Protein AF-A0A0R3L5Q6-F1 (afdb_monomer_lite)

pLDDT: mean 72.23, std 23.12, range [29.08, 98.75]

Sequence (144 aa):
MKAWRYVGKLLSMRDGEADQFSQAVDNATAVLRQALQQEHDRAEALATELANARRAMEQIPAAVDGRPGVSLPAWANSYALVKPAQTAVQPDVARENGKSAIKPGEPARVEHKPRGGYGCQHFRTYDPASGTYMGYDGRRHSCP

Secondary structure (DSSP, 8-state):
-HHHHHHHHHHHHHHHHHHHHHHHHHHHHHHHHHHHHHHHHHHHHHHHHHHHHHHHHHT--S-----------GGGGTT--------------------------------------TTSTTSTT-BTTTTEEE-TTSSEEE--

InterPro domains:
  IPR012413 BA14k family [PF07886] (121-144)

Radius of gyration: 34.15 Å; chains: 1; bounding box: 95×49×83 Å

Foldseek 3Di:
DVVVVVVVVVVVVVVVVVVVVVVVVVVVVVVVVVVVVVVVVVVVVVVVVVVVVVVVVVPPPPPPPDDDDDPDPPVVPPPPPDDPPDDDDDDDDDDDDDDDDDDPDDPPQPADDQPDDPQPPPAPQQDSSQCWGQDPVRDIDHDD

Organism: NCBI:txid1518501

Structure (mmCIF, N/CA/C/O backbone):
data_AF-A0A0R3L5Q6-F1
#
_entry.id   AF-A0A0R3L5Q6-F1
#
loop_
_atom_site.group_PDB
_atom_site.id
_atom_site.type_symbol
_atom_site.label_atom_id
_atom_site.label_alt_id
_atom_site.label_comp_id
_atom_site.label_asym_id
_atom_site.label_entity_id
_atom_site.label_seq_id
_atom_site.pdbx_PDB_ins_code
_atom_site.Cartn_x
_atom_site.Cartn_y
_atom_site.Cartn_z
_atom_site.occupancy
_atom_site.B_iso_or_equiv
_atom_site.auth_seq_id
_atom_site.auth_comp_id
_atom_site.auth_asym_id
_atom_site.auth_atom_id
_atom_site.pdbx_PDB_model_num
ATOM 1 N N . MET A 1 1 ? 38.448 -5.646 -37.246 1.00 71.69 1 MET A N 1
ATOM 2 C CA . MET A 1 1 ? 38.580 -5.389 -35.787 1.00 71.69 1 MET A CA 1
ATOM 3 C C . MET A 1 1 ? 37.755 -4.211 -35.247 1.00 71.69 1 MET A C 1
ATOM 5 O O . MET A 1 1 ? 37.296 -4.309 -34.121 1.00 71.69 1 MET A O 1
ATOM 9 N N . LYS A 1 2 ? 37.545 -3.099 -35.975 1.00 84.00 2 LYS A N 1
ATOM 10 C CA . LYS A 1 2 ? 36.825 -1.921 -35.430 1.00 84.00 2 LYS A CA 1
ATOM 11 C C . LYS A 1 2 ? 35.335 -2.169 -35.123 1.00 84.00 2 LYS A C 1
ATOM 13 O O . LYS A 1 2 ? 34.859 -1.685 -34.107 1.00 84.00 2 LYS A O 1
ATOM 18 N N . ALA A 1 3 ? 34.638 -2.971 -35.933 1.00 83.00 3 ALA A N 1
ATOM 19 C CA . ALA A 1 3 ? 33.218 -3.296 -35.732 1.00 83.00 3 ALA A CA 1
ATOM 20 C C . ALA A 1 3 ? 32.928 -3.941 -34.360 1.00 83.00 3 ALA A C 1
ATOM 22 O O . ALA A 1 3 ? 32.008 -3.529 -33.664 1.00 83.00 3 ALA A O 1
ATOM 23 N N . TRP A 1 4 ? 33.780 -4.866 -33.914 1.00 89.25 4 TRP A N 1
ATOM 24 C CA . TRP A 1 4 ? 33.648 -5.533 -32.614 1.00 89.25 4 TRP A CA 1
ATOM 25 C C . TRP A 1 4 ? 33.738 -4.572 -31.417 1.00 89.25 4 TRP A C 1
ATOM 27 O O . TRP A 1 4 ? 33.062 -4.779 -30.414 1.00 89.25 4 TRP A O 1
ATOM 37 N N . ARG A 1 5 ? 34.502 -3.473 -31.528 1.00 91.12 5 ARG A N 1
ATOM 38 C CA . ARG A 1 5 ? 34.580 -2.447 -30.472 1.00 91.12 5 ARG A CA 1
ATOM 39 C C . ARG A 1 5 ? 33.271 -1.677 -30.294 1.00 91.12 5 ARG A C 1
ATOM 41 O O . ARG A 1 5 ? 32.912 -1.351 -29.168 1.00 91.12 5 ARG A O 1
ATOM 48 N N . TYR A 1 6 ? 32.562 -1.392 -31.384 1.00 89.38 6 TYR A N 1
ATOM 49 C CA . TYR A 1 6 ? 31.265 -0.716 -31.313 1.00 89.38 6 TYR A CA 1
ATOM 50 C C . TYR A 1 6 ? 30.189 -1.631 -30.735 1.00 89.38 6 TYR A C 1
ATOM 52 O O . TYR A 1 6 ? 29.427 -1.195 -29.879 1.00 89.38 6 TYR A O 1
ATOM 60 N N . VAL A 1 7 ? 30.184 -2.907 -31.129 1.00 92.19 7 VAL A N 1
ATOM 61 C CA . VAL A 1 7 ? 29.256 -3.904 -30.576 1.00 92.19 7 VAL A CA 1
ATOM 62 C C . VAL A 1 7 ? 29.459 -4.064 -29.066 1.00 92.19 7 VAL A C 1
ATOM 64 O O . VAL A 1 7 ? 28.490 -3.994 -28.319 1.00 92.19 7 VAL A O 1
ATOM 67 N N . GLY A 1 8 ? 30.708 -4.170 -28.595 1.00 92.38 8 GLY A N 1
ATOM 68 C CA . GLY A 1 8 ? 31.000 -4.221 -27.156 1.00 92.38 8 GLY A CA 1
ATOM 69 C C . GLY A 1 8 ? 30.554 -2.966 -26.395 1.00 92.38 8 GLY A C 1
ATOM 70 O O . GLY A 1 8 ? 30.012 -3.070 -25.300 1.00 92.38 8 GLY A O 1
ATOM 71 N N . LYS A 1 9 ? 30.710 -1.775 -26.992 1.00 91.81 9 LYS A N 1
ATOM 72 C CA . LYS A 1 9 ? 30.242 -0.514 -26.393 1.00 91.81 9 LYS A CA 1
ATOM 73 C C . LYS A 1 9 ? 28.716 -0.461 -26.275 1.00 91.81 9 LYS A C 1
ATOM 75 O O . LYS A 1 9 ? 28.221 -0.007 -25.253 1.00 91.81 9 LYS A O 1
ATOM 80 N N . LEU A 1 10 ? 27.989 -0.908 -27.298 1.00 89.00 10 LEU A N 1
ATOM 81 C CA . LEU A 1 10 ? 26.522 -0.927 -27.289 1.00 89.00 10 LEU A CA 1
ATOM 82 C C . LEU A 1 10 ? 25.972 -1.925 -26.263 1.00 89.00 10 LEU A C 1
ATOM 84 O O . LEU A 1 10 ? 25.035 -1.598 -25.544 1.00 89.00 10 LEU A O 1
ATOM 88 N N . LEU A 1 11 ? 26.591 -3.105 -26.154 1.00 88.25 11 LEU A N 1
ATOM 89 C CA . LEU A 1 11 ? 26.251 -4.100 -25.134 1.00 88.25 11 LEU A CA 1
ATOM 90 C C . LEU A 1 11 ? 26.463 -3.548 -23.719 1.00 88.25 11 LEU A C 1
ATOM 92 O O . LEU A 1 11 ? 25.537 -3.558 -22.920 1.00 88.25 11 LEU A O 1
ATOM 96 N N . SER A 1 12 ? 27.630 -2.955 -23.455 1.00 91.25 12 SER A N 1
ATOM 97 C CA . SER A 1 12 ? 27.949 -2.387 -22.140 1.00 91.25 12 SER A CA 1
ATOM 98 C C . SER A 1 12 ? 27.027 -1.231 -21.736 1.00 91.25 12 SER A C 1
ATOM 100 O O . SER A 1 12 ? 26.816 -1.011 -20.549 1.00 91.25 12 SER A O 1
ATOM 102 N N . MET A 1 13 ? 26.497 -0.482 -22.707 1.00 86.81 13 MET A N 1
ATOM 103 C CA . MET A 1 13 ? 25.549 0.605 -22.452 1.00 86.81 13 MET A CA 1
ATOM 104 C C . MET A 1 13 ? 24.190 0.049 -22.023 1.00 86.81 13 MET A C 1
ATOM 106 O O . MET A 1 13 ? 23.653 0.464 -21.003 1.00 86.81 13 MET A O 1
ATOM 110 N N . ARG A 1 14 ? 23.694 -0.954 -22.755 1.00 90.00 14 ARG A N 1
ATOM 111 C CA . ARG A 1 14 ? 22.433 -1.638 -22.457 1.00 90.00 14 ARG A CA 1
ATOM 112 C C . ARG A 1 14 ? 22.474 -2.353 -21.105 1.00 90.00 14 ARG A C 1
ATOM 114 O O . ARG A 1 14 ? 21.494 -2.322 -20.370 1.00 90.00 14 ARG A O 1
ATOM 121 N N . ASP A 1 15 ? 23.590 -3.002 -20.787 1.00 91.12 15 ASP A N 1
ATOM 122 C CA . ASP A 1 15 ? 23.733 -3.719 -19.520 1.00 91.12 15 ASP A CA 1
ATOM 123 C C . ASP A 1 15 ? 23.747 -2.722 -18.336 1.00 91.12 15 ASP A C 1
ATOM 125 O O . ASP A 1 15 ? 23.066 -2.945 -17.342 1.00 91.12 15 ASP A O 1
ATOM 129 N N . GLY A 1 16 ? 24.380 -1.549 -18.490 1.00 90.44 16 GLY A N 1
ATOM 130 C CA . GLY A 1 16 ? 24.332 -0.482 -17.480 1.00 90.44 16 GLY A CA 1
ATOM 131 C C . GLY A 1 16 ? 22.942 0.145 -17.279 1.00 90.44 16 GLY A C 1
ATOM 132 O O . GLY A 1 16 ? 22.567 0.464 -16.152 1.00 90.44 16 GLY A O 1
ATOM 133 N N . GLU A 1 17 ? 22.151 0.299 -18.346 1.00 91.69 17 GLU A N 1
ATOM 134 C CA . GLU A 1 17 ? 20.749 0.744 -18.248 1.00 91.69 17 GLU A CA 1
ATOM 135 C C . GLU A 1 17 ? 19.874 -0.294 -17.523 1.00 91.69 17 GLU A C 1
ATOM 137 O O . GLU A 1 17 ? 19.014 0.067 -16.713 1.00 91.69 17 GLU A O 1
ATOM 142 N N . ALA A 1 18 ? 20.115 -1.585 -17.771 1.00 91.81 18 ALA A N 1
ATOM 143 C CA . ALA A 1 18 ? 19.427 -2.672 -17.080 1.00 91.81 18 ALA A CA 1
ATOM 144 C C . ALA A 1 18 ? 19.777 -2.710 -15.582 1.00 91.81 18 ALA A C 1
ATOM 146 O O . ALA A 1 18 ? 18.878 -2.835 -14.745 1.00 91.81 18 ALA A O 1
ATOM 147 N N . ASP A 1 19 ? 21.054 -2.527 -15.239 1.00 95.81 19 ASP A N 1
ATOM 148 C CA . ASP A 1 19 ? 21.514 -2.465 -13.848 1.00 95.81 19 ASP A CA 1
ATOM 149 C C . ASP A 1 19 ? 20.903 -1.269 -13.104 1.00 95.81 19 ASP A C 1
ATOM 151 O O . ASP A 1 19 ? 20.451 -1.406 -11.965 1.00 95.81 19 ASP A O 1
ATOM 155 N N . GLN A 1 20 ? 20.811 -0.106 -13.760 1.00 94.19 20 GLN A N 1
ATOM 156 C CA . GLN A 1 20 ? 20.181 1.082 -13.180 1.00 94.19 20 GLN A CA 1
ATOM 157 C C . GLN A 1 20 ? 18.696 0.848 -12.873 1.00 94.19 20 GLN A C 1
ATOM 159 O O . GLN A 1 20 ? 18.210 1.254 -11.814 1.00 94.19 20 GLN A O 1
ATOM 164 N N . PHE A 1 21 ? 17.972 0.181 -13.774 1.00 93.56 21 PHE A N 1
ATOM 165 C CA . PHE A 1 21 ? 16.570 -0.156 -13.543 1.00 93.56 21 PHE A CA 1
ATOM 166 C C . PHE A 1 21 ? 16.408 -1.158 -12.395 1.00 93.56 21 PHE A C 1
ATOM 168 O O . PHE A 1 21 ? 15.571 -0.937 -11.518 1.00 93.56 21 PHE A O 1
ATOM 175 N N . SER A 1 22 ? 17.229 -2.213 -12.350 1.00 96.12 22 SER A N 1
ATOM 176 C CA . SER A 1 22 ? 17.201 -3.182 -11.245 1.00 96.12 22 SER A CA 1
ATOM 177 C C . SER A 1 22 ? 17.454 -2.490 -9.908 1.00 96.12 22 SER A C 1
ATOM 179 O O . SER A 1 22 ? 16.676 -2.649 -8.971 1.00 96.12 22 SER A O 1
ATOM 181 N N . GLN A 1 23 ? 18.472 -1.630 -9.846 1.00 97.25 23 GLN A N 1
ATOM 182 C CA . GLN A 1 23 ? 18.789 -0.866 -8.645 1.00 97.25 23 GLN A CA 1
ATOM 183 C C . GLN A 1 23 ? 17.641 0.066 -8.226 1.00 97.25 23 GLN A C 1
ATOM 185 O O . GLN A 1 23 ? 17.362 0.207 -7.034 1.00 97.25 23 GLN A O 1
ATOM 190 N N . ALA A 1 24 ? 16.960 0.702 -9.183 1.00 97.19 24 ALA A N 1
ATOM 191 C CA . ALA A 1 24 ? 15.803 1.547 -8.899 1.00 97.19 24 ALA A CA 1
ATOM 192 C C . ALA A 1 24 ? 14.628 0.739 -8.324 1.00 97.19 24 ALA A C 1
ATOM 194 O O . ALA A 1 24 ? 14.005 1.172 -7.354 1.00 97.19 24 ALA A O 1
ATOM 195 N N . VAL A 1 25 ? 14.355 -0.448 -8.874 1.00 97.75 25 VAL A N 1
ATOM 196 C CA . VAL A 1 25 ? 13.319 -1.362 -8.365 1.00 97.75 25 VAL A CA 1
ATOM 197 C C . VAL A 1 25 ? 13.673 -1.867 -6.969 1.00 97.75 25 VAL A C 1
ATOM 199 O O . VAL A 1 25 ? 12.816 -1.866 -6.082 1.00 97.75 25 VAL A O 1
ATOM 202 N N . ASP A 1 26 ? 14.929 -2.240 -6.738 1.00 98.50 26 ASP A N 1
ATOM 203 C CA . ASP A 1 26 ? 15.396 -2.694 -5.429 1.00 98.50 26 ASP A CA 1
ATOM 204 C C . ASP A 1 26 ? 15.269 -1.586 -4.380 1.00 98.50 26 ASP A C 1
ATOM 206 O O . ASP A 1 26 ? 14.755 -1.836 -3.284 1.00 98.50 26 ASP A O 1
ATOM 210 N N . ASN A 1 27 ? 15.634 -0.343 -4.726 1.00 98.25 27 ASN A N 1
ATOM 211 C CA . ASN A 1 27 ? 15.446 0.800 -3.831 1.00 98.25 27 ASN A CA 1
ATOM 212 C C . ASN A 1 27 ? 13.959 1.042 -3.542 1.00 98.25 27 ASN A C 1
ATOM 214 O O . ASN A 1 27 ? 13.581 1.189 -2.380 1.00 98.25 27 ASN A O 1
ATOM 218 N N . ALA A 1 28 ? 13.106 1.019 -4.571 1.00 98.00 28 ALA A N 1
ATOM 219 C CA . ALA A 1 28 ? 11.688 1.318 -4.413 1.00 98.00 28 ALA A CA 1
ATOM 220 C C . ALA A 1 28 ? 11.017 0.255 -3.537 1.00 98.00 28 ALA A C 1
ATOM 222 O O . ALA A 1 28 ? 10.192 0.560 -2.674 1.00 98.00 28 ALA A O 1
ATOM 223 N N . THR A 1 29 ? 11.436 -1.000 -3.700 1.00 97.81 29 THR A N 1
ATOM 224 C CA . THR A 1 29 ? 10.957 -2.111 -2.883 1.00 97.81 29 THR A CA 1
ATOM 225 C C . THR A 1 29 ? 11.485 -2.022 -1.450 1.00 97.81 29 THR A C 1
ATOM 227 O O . THR A 1 29 ? 10.754 -2.339 -0.513 1.00 97.81 29 THR A O 1
ATOM 230 N N . ALA A 1 30 ? 12.726 -1.574 -1.240 1.00 98.25 30 ALA A N 1
ATOM 231 C CA . ALA A 1 30 ? 13.261 -1.332 0.100 1.00 98.25 30 ALA A CA 1
ATOM 232 C C . ALA A 1 30 ? 12.482 -0.225 0.831 1.00 98.25 30 ALA A C 1
ATOM 234 O O . ALA A 1 30 ? 12.070 -0.429 1.974 1.00 98.25 30 ALA A O 1
ATOM 235 N N . VAL A 1 31 ? 12.194 0.889 0.151 1.00 98.50 31 VAL A N 1
ATOM 236 C CA . VAL A 1 31 ? 11.372 1.984 0.695 1.00 98.50 31 VAL A CA 1
ATOM 237 C C . VAL A 1 31 ? 9.963 1.495 1.036 1.00 98.50 31 VAL A C 1
ATOM 239 O O . VAL A 1 31 ? 9.462 1.780 2.122 1.00 98.50 31 VAL A O 1
ATOM 242 N N . LEU A 1 32 ? 9.336 0.707 0.158 1.00 98.50 32 LEU A N 1
ATOM 243 C CA . LEU A 1 32 ? 8.010 0.142 0.418 1.00 98.50 32 LEU A CA 1
ATOM 244 C C . LEU A 1 32 ? 8.007 -0.773 1.649 1.00 98.50 32 LEU A C 1
ATOM 246 O O . LEU A 1 32 ? 7.115 -0.670 2.489 1.00 98.50 32 LEU A O 1
ATOM 250 N N . ARG A 1 33 ? 9.005 -1.656 1.779 1.00 98.56 33 ARG A N 1
ATOM 251 C CA . ARG A 1 33 ? 9.135 -2.537 2.950 1.00 98.56 33 ARG A CA 1
ATOM 252 C C . ARG A 1 33 ? 9.304 -1.737 4.237 1.00 98.56 33 ARG A C 1
ATOM 254 O O . ARG A 1 33 ? 8.674 -2.068 5.235 1.00 98.56 33 ARG A O 1
ATOM 261 N N . GLN A 1 34 ? 10.107 -0.677 4.202 1.00 98.62 34 GLN A N 1
ATOM 262 C CA . GLN A 1 34 ? 10.290 0.205 5.350 1.00 98.62 34 GLN A CA 1
ATOM 263 C C . GLN A 1 34 ? 8.986 0.918 5.734 1.00 98.62 34 GLN A C 1
ATOM 265 O O . GLN A 1 34 ? 8.647 0.959 6.913 1.00 98.62 34 GLN A O 1
ATOM 270 N N . ALA A 1 35 ? 8.236 1.438 4.759 1.00 98.19 35 ALA A N 1
ATOM 271 C CA . ALA A 1 35 ? 6.953 2.090 5.015 1.00 98.19 35 ALA A CA 1
ATOM 272 C C . ALA A 1 35 ? 5.923 1.116 5.612 1.00 98.19 35 ALA A C 1
ATOM 274 O O . ALA A 1 35 ? 5.233 1.456 6.569 1.00 98.19 35 ALA A O 1
ATOM 275 N N . LEU A 1 36 ? 5.857 -0.117 5.097 1.00 98.69 36 LEU A N 1
ATOM 276 C CA . LEU A 1 36 ? 4.999 -1.159 5.666 1.00 98.69 36 LEU A CA 1
ATOM 277 C C . LEU A 1 36 ? 5.386 -1.480 7.112 1.00 98.69 36 LEU A C 1
ATOM 279 O O . LEU A 1 36 ? 4.506 -1.573 7.964 1.00 98.69 36 LEU A O 1
ATOM 283 N N . GLN A 1 37 ? 6.683 -1.608 7.400 1.00 98.44 37 GLN A N 1
ATOM 284 C CA . GLN A 1 37 ? 7.155 -1.852 8.763 1.00 98.44 37 GLN A CA 1
ATOM 285 C C . GLN A 1 37 ? 6.771 -0.706 9.704 1.00 98.44 37 GLN A C 1
ATOM 287 O O . GLN A 1 37 ? 6.253 -0.950 10.788 1.00 98.44 37 GLN A O 1
ATOM 292 N N . GLN A 1 38 ? 6.948 0.540 9.266 1.00 98.50 38 GLN A N 1
ATOM 293 C CA . GLN A 1 38 ? 6.570 1.710 10.052 1.00 98.50 38 GLN A CA 1
ATOM 294 C C . GLN A 1 38 ? 5.069 1.727 10.382 1.00 98.50 38 GLN A C 1
ATOM 296 O O . GLN A 1 38 ? 4.690 2.049 11.508 1.00 98.50 38 GLN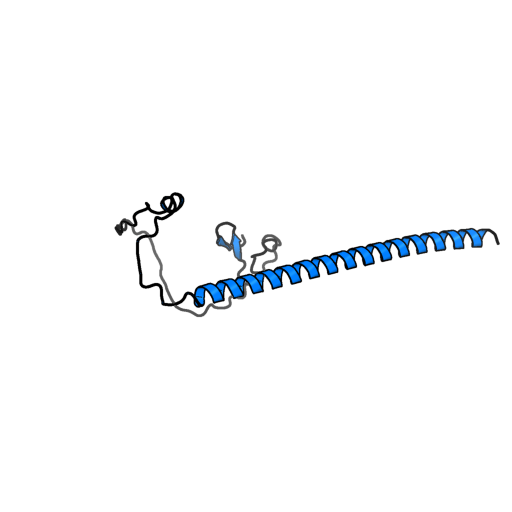 A O 1
ATOM 301 N N . GLU A 1 39 ? 4.210 1.380 9.422 1.00 98.56 39 GLU A N 1
ATOM 302 C CA . GLU A 1 39 ? 2.766 1.292 9.661 1.00 98.56 39 GLU A CA 1
ATOM 303 C C . GLU A 1 39 ? 2.402 0.133 10.600 1.00 98.56 39 GLU A C 1
ATOM 305 O O . GLU A 1 39 ? 1.502 0.281 11.427 1.00 98.56 39 GLU A O 1
ATOM 310 N N . HIS A 1 40 ? 3.127 -0.988 10.543 1.00 98.75 40 HIS A N 1
ATOM 311 C CA . HIS A 1 40 ? 2.968 -2.075 11.511 1.00 98.75 40 HIS A CA 1
ATOM 312 C C . HIS A 1 40 ? 3.327 -1.636 12.932 1.00 98.75 40 HIS A C 1
ATOM 314 O O . HIS A 1 40 ? 2.505 -1.802 13.835 1.00 98.75 40 HIS A O 1
ATOM 320 N N . ASP A 1 41 ? 4.492 -1.018 13.118 1.00 98.62 41 ASP A N 1
ATOM 321 C CA . ASP A 1 41 ? 4.943 -0.541 14.429 1.00 98.62 41 ASP A CA 1
ATOM 322 C C . ASP A 1 41 ? 3.963 0.502 14.994 1.00 98.62 41 ASP A C 1
ATOM 324 O O . ASP A 1 41 ? 3.597 0.482 16.172 1.00 98.62 41 ASP A O 1
ATOM 328 N N . ARG A 1 42 ? 3.466 1.396 14.130 1.00 98.44 42 ARG A N 1
ATOM 329 C CA . ARG A 1 42 ? 2.451 2.388 14.497 1.00 98.44 42 ARG A CA 1
ATOM 330 C C . ARG A 1 42 ? 1.135 1.732 14.913 1.00 98.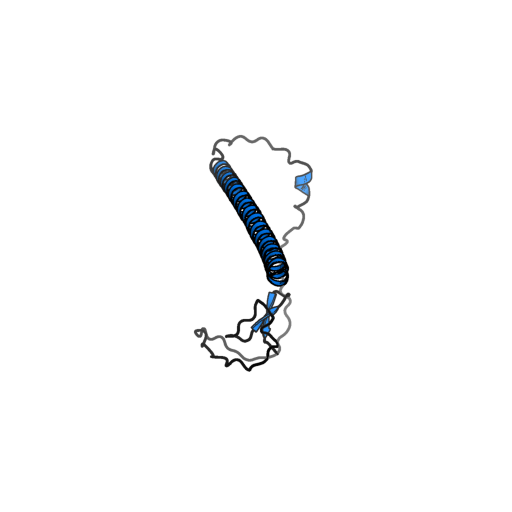44 42 ARG A C 1
ATOM 332 O O . ARG A 1 42 ? 0.528 2.156 15.898 1.00 98.44 42 ARG A O 1
ATOM 339 N N . ALA A 1 43 ? 0.678 0.724 14.175 1.00 98.44 43 ALA A N 1
ATOM 340 C CA . ALA A 1 43 ? -0.543 -0.003 14.504 1.00 98.44 43 ALA A CA 1
ATOM 341 C C . ALA A 1 43 ? -0.408 -0.772 15.829 1.00 98.44 43 ALA A C 1
ATOM 343 O O . ALA A 1 43 ? -1.348 -0.781 16.625 1.00 98.44 43 ALA A O 1
ATOM 344 N N . GLU A 1 44 ? 0.756 -1.367 16.097 1.00 98.50 44 GLU A N 1
ATOM 345 C CA . GLU A 1 44 ? 1.042 -2.065 17.354 1.00 98.50 44 GLU A CA 1
ATOM 346 C C . GLU A 1 44 ? 1.060 -1.107 18.554 1.00 98.50 44 GLU A C 1
ATOM 348 O O . GLU A 1 44 ? 0.459 -1.400 19.597 1.00 98.50 44 GLU A O 1
ATOM 353 N N . ALA A 1 45 ? 1.665 0.074 18.394 1.00 98.44 45 ALA A N 1
ATOM 354 C CA . ALA A 1 45 ? 1.641 1.120 19.412 1.00 98.44 45 ALA A CA 1
ATOM 355 C C . ALA A 1 45 ? 0.200 1.544 19.742 1.00 98.44 45 ALA A C 1
ATOM 357 O O . ALA A 1 45 ? -0.201 1.530 20.908 1.00 98.44 45 ALA A O 1
ATOM 358 N N . LEU A 1 46 ? -0.618 1.817 18.719 1.00 98.31 46 LEU A N 1
ATOM 359 C CA . LEU A 1 46 ? -2.029 2.177 18.901 1.00 98.31 46 LEU A CA 1
ATOM 360 C C . LEU A 1 46 ? -2.844 1.048 19.545 1.00 98.31 46 LEU A C 1
ATOM 362 O O . LEU A 1 46 ? -3.685 1.304 20.408 1.00 98.31 46 LEU A O 1
ATOM 366 N N . ALA A 1 47 ? -2.604 -0.209 19.164 1.00 98.25 47 ALA A N 1
ATOM 367 C CA . ALA A 1 47 ? -3.269 -1.355 19.779 1.00 98.25 47 ALA A CA 1
ATOM 368 C C . ALA A 1 47 ? -2.928 -1.468 21.274 1.00 98.25 47 ALA A C 1
ATOM 370 O O . ALA A 1 47 ? -3.814 -1.724 22.096 1.00 98.25 47 ALA A O 1
ATOM 371 N N . THR A 1 48 ? -1.668 -1.221 21.632 1.00 98.12 48 THR A N 1
ATOM 372 C CA . THR A 1 48 ? -1.199 -1.214 23.023 1.00 98.12 48 THR A CA 1
ATOM 373 C C . THR A 1 48 ? -1.822 -0.068 23.817 1.00 98.12 48 THR A C 1
ATOM 375 O O . THR A 1 48 ? -2.325 -0.287 24.922 1.00 98.12 48 THR A O 1
ATOM 378 N N . GLU A 1 49 ? -1.862 1.140 23.255 1.00 98.00 49 GLU A N 1
ATOM 379 C CA . GLU A 1 49 ? -2.528 2.292 23.870 1.00 98.00 49 GLU A CA 1
ATOM 380 C C . GLU A 1 49 ? -4.018 2.027 24.107 1.00 98.00 49 GLU A C 1
ATOM 382 O O . GLU A 1 49 ? -4.517 2.263 25.209 1.00 98.00 49 GLU A O 1
ATOM 387 N N . LEU A 1 50 ? -4.724 1.457 23.125 1.00 98.31 50 LEU A N 1
ATOM 388 C CA . LEU A 1 50 ? -6.130 1.077 23.274 1.00 98.31 50 LEU A CA 1
ATOM 389 C C . LEU A 1 50 ? -6.330 -0.005 24.340 1.00 98.31 50 LEU A C 1
ATOM 391 O O . LEU A 1 50 ? -7.286 0.071 25.114 1.00 98.31 50 LEU A O 1
ATOM 395 N N . ALA A 1 51 ? -5.449 -1.005 24.410 1.00 97.12 51 ALA A N 1
ATOM 396 C CA . ALA A 1 51 ? -5.508 -2.032 25.447 1.00 97.12 51 ALA A CA 1
ATOM 397 C C . ALA A 1 51 ? -5.295 -1.433 26.847 1.00 97.12 51 ALA A C 1
ATOM 399 O O . ALA A 1 51 ? -6.017 -1.778 27.786 1.00 97.12 51 ALA A O 1
ATOM 40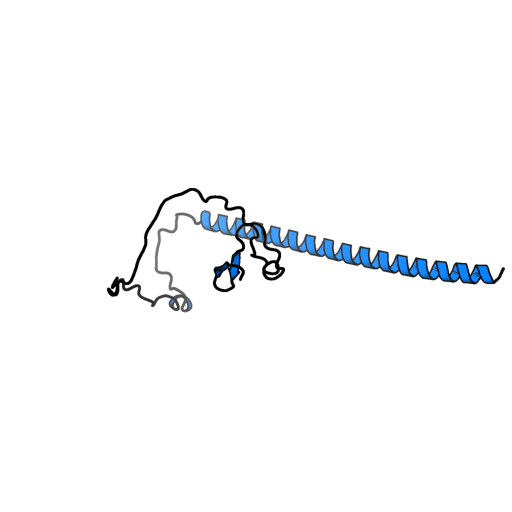0 N N . ASN A 1 52 ? -4.356 -0.497 26.983 1.00 97.06 52 ASN A N 1
ATOM 401 C CA . ASN A 1 52 ? -4.103 0.208 28.236 1.00 97.06 52 ASN A CA 1
ATOM 402 C C . ASN A 1 52 ? -5.275 1.116 28.626 1.00 97.06 52 ASN A C 1
ATOM 404 O O . ASN A 1 52 ? -5.695 1.093 29.780 1.00 97.06 52 ASN A O 1
ATOM 408 N N . ALA A 1 53 ? -5.855 1.850 27.673 1.00 96.00 53 ALA A N 1
ATOM 409 C CA . ALA A 1 53 ? -7.037 2.677 27.907 1.00 96.00 53 ALA A CA 1
ATOM 410 C C . ALA A 1 53 ? -8.239 1.833 28.364 1.00 96.00 53 ALA A C 1
ATOM 412 O O . ALA A 1 53 ? -8.914 2.193 29.328 1.00 96.00 53 ALA A O 1
ATOM 413 N N . ARG A 1 54 ? -8.466 0.669 27.735 1.00 95.81 54 ARG A N 1
ATOM 414 C CA . ARG A 1 54 ? -9.505 -0.284 28.165 1.00 95.81 54 ARG A CA 1
ATOM 415 C C . ARG A 1 54 ? -9.267 -0.774 29.592 1.00 95.81 54 ARG A C 1
ATOM 417 O O . ARG A 1 54 ? -10.180 -0.701 30.405 1.00 95.81 54 ARG A O 1
ATOM 424 N N . ARG A 1 55 ? -8.040 -1.191 29.926 1.00 94.56 55 ARG A N 1
ATOM 425 C CA . ARG A 1 55 ? -7.687 -1.606 31.296 1.00 94.56 55 ARG A CA 1
ATOM 426 C C . ARG A 1 55 ? -7.879 -0.482 32.310 1.00 94.56 55 ARG A C 1
ATOM 428 O O . ARG A 1 55 ? -8.383 -0.744 33.392 1.00 94.56 55 ARG A O 1
ATOM 435 N N . ALA A 1 56 ? -7.514 0.753 31.974 1.00 92.12 56 ALA A N 1
ATOM 436 C CA . ALA A 1 56 ? -7.714 1.902 32.856 1.00 92.12 56 ALA A CA 1
ATOM 437 C C . ALA A 1 56 ? -9.205 2.175 33.124 1.00 92.12 56 ALA A C 1
ATOM 439 O O . ALA A 1 56 ? -9.568 2.534 34.241 1.00 92.12 56 ALA A O 1
ATOM 440 N N . MET A 1 57 ? -10.075 1.958 32.130 1.00 86.62 57 MET A N 1
ATOM 441 C CA . MET A 1 57 ? -11.530 2.040 32.309 1.00 86.62 57 MET A CA 1
ATOM 442 C C . MET A 1 57 ? -12.093 0.877 33.134 1.00 86.62 57 MET A C 1
ATOM 444 O O . MET A 1 57 ? -12.989 1.079 33.946 1.00 86.62 57 MET A O 1
ATOM 448 N N . GLU A 1 58 ? -11.579 -0.339 32.954 1.00 86.00 58 GLU A N 1
ATOM 449 C CA . GLU A 1 58 ? -11.982 -1.493 33.770 1.00 86.00 58 GLU A CA 1
ATOM 450 C C . GLU A 1 58 ? -11.495 -1.376 35.222 1.00 86.00 58 GLU A C 1
ATOM 452 O O . GLU A 1 58 ? -12.156 -1.852 36.140 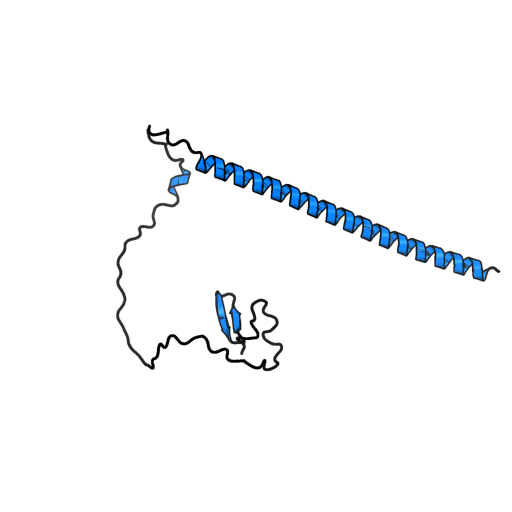1.00 86.00 58 GLU A O 1
ATOM 457 N N . GLN A 1 59 ? -10.360 -0.709 35.443 1.00 77.50 59 GLN A N 1
ATOM 458 C CA . GLN A 1 59 ? -9.762 -0.473 36.758 1.00 77.50 59 GLN A CA 1
ATOM 459 C C . GLN A 1 59 ? -10.246 0.817 37.431 1.00 77.50 59 GLN A C 1
ATOM 461 O O . GLN A 1 59 ? -9.640 1.211 38.429 1.00 77.50 59 GLN A O 1
ATOM 466 N N . ILE A 1 60 ? -11.312 1.475 36.941 1.00 64.94 60 ILE A N 1
ATOM 467 C CA . ILE A 1 60 ? -11.942 2.586 37.675 1.00 64.94 60 ILE A CA 1
ATOM 468 C C . ILE A 1 60 ? -12.227 2.070 39.094 1.00 64.94 60 ILE A C 1
ATOM 470 O O . ILE A 1 60 ? -13.035 1.149 39.246 1.00 64.94 60 ILE A O 1
ATOM 474 N N . PRO A 1 61 ? -11.553 2.593 40.138 1.00 49.72 61 PRO A N 1
ATOM 475 C CA . PRO A 1 61 ? -11.732 2.064 41.474 1.00 49.72 61 PRO A CA 1
ATOM 476 C C . PRO A 1 61 ? -13.190 2.274 41.871 1.00 49.72 61 PRO A C 1
ATOM 478 O O . PRO A 1 61 ? -13.714 3.384 41.781 1.00 49.72 61 PRO A O 1
ATOM 481 N N . ALA A 1 62 ? -13.828 1.207 42.354 1.00 51.03 62 ALA A N 1
ATOM 482 C CA . ALA A 1 62 ? -15.157 1.200 42.968 1.00 51.03 62 ALA A CA 1
ATOM 483 C C . ALA A 1 62 ? -15.201 1.981 44.307 1.00 51.03 62 ALA A C 1
ATOM 485 O O . ALA A 1 62 ? -15.883 1.596 45.249 1.00 51.03 62 ALA A O 1
ATOM 486 N N . ALA A 1 63 ? -14.431 3.064 44.410 1.00 49.97 63 ALA A N 1
ATOM 487 C CA . ALA A 1 63 ? -14.278 3.922 45.569 1.00 49.97 63 ALA A CA 1
ATOM 488 C C . ALA A 1 63 ? -14.208 5.389 45.114 1.00 49.97 63 ALA A C 1
ATOM 490 O O . ALA A 1 63 ? -13.218 6.084 45.318 1.00 49.97 63 ALA A O 1
ATOM 491 N N . VAL A 1 64 ? -15.282 5.867 44.484 1.00 51.28 64 VAL A N 1
ATOM 492 C CA . VAL A 1 64 ? -15.673 7.279 44.587 1.00 51.28 64 VAL A CA 1
ATOM 493 C C . VAL A 1 64 ? -17.186 7.369 44.814 1.00 51.28 64 VAL A C 1
ATOM 495 O O . VAL A 1 64 ? -17.926 8.083 44.147 1.00 51.28 64 VAL A O 1
ATOM 498 N N . ASP A 1 65 ? -17.672 6.618 45.805 1.00 50.34 65 ASP A N 1
ATOM 499 C CA . ASP A 1 65 ? -18.927 6.967 46.470 1.00 50.34 65 ASP A CA 1
ATOM 500 C C . ASP A 1 65 ? -18.671 8.194 47.354 1.00 50.34 65 ASP A C 1
ATOM 502 O O . ASP A 1 65 ? -18.287 8.113 48.518 1.00 50.34 65 ASP A O 1
ATOM 506 N N . GLY A 1 66 ? -18.822 9.359 46.729 1.00 45.12 66 GLY A N 1
ATOM 507 C CA . GLY A 1 66 ? -18.701 10.670 47.350 1.00 45.12 66 GLY A CA 1
ATOM 508 C C . GLY A 1 66 ? -18.970 11.774 46.332 1.00 45.12 66 GLY A C 1
ATOM 509 O O . GLY A 1 66 ? -18.042 12.430 45.869 1.00 45.12 66 GLY A O 1
ATOM 510 N N . ARG A 1 67 ? -20.242 11.981 45.955 1.00 55.06 67 ARG A N 1
ATOM 511 C CA . ARG A 1 67 ? -20.659 13.175 45.188 1.00 55.06 67 ARG A CA 1
ATOM 512 C C . ARG A 1 67 ? -20.284 14.447 45.964 1.00 55.06 67 ARG A C 1
ATOM 514 O O . ARG A 1 67 ? -20.519 14.514 47.169 1.00 55.06 67 ARG A O 1
ATOM 521 N N . PRO A 1 68 ? -19.847 15.500 45.261 1.00 43.72 68 PRO A N 1
ATOM 522 C CA . PRO A 1 68 ? -20.811 16.540 44.908 1.00 43.72 68 PRO A CA 1
ATOM 523 C C . PRO A 1 68 ? -20.742 16.913 43.421 1.00 43.72 68 PRO A C 1
ATOM 525 O O . PRO A 1 68 ? -19.774 16.624 42.727 1.00 43.72 68 PRO A O 1
ATOM 528 N N . GLY A 1 69 ? -21.838 17.486 42.919 1.00 54.34 69 GLY A N 1
ATOM 529 C CA . GLY A 1 69 ? -22.133 17.673 41.499 1.00 54.34 69 GLY A CA 1
ATOM 530 C C . GLY A 1 69 ? -20.976 18.211 40.657 1.00 54.34 69 GLY A C 1
ATOM 531 O O . GLY A 1 69 ? -20.520 19.336 40.843 1.00 54.34 69 GLY A O 1
ATOM 532 N N . VAL A 1 70 ? -20.562 17.416 39.672 1.00 51.31 70 VAL A N 1
ATOM 533 C CA . VAL A 1 70 ? -19.706 17.882 38.585 1.00 51.31 70 VAL A CA 1
ATOM 534 C C . VAL A 1 70 ? -20.547 18.824 37.729 1.00 51.31 70 VAL A C 1
ATOM 536 O O . VAL A 1 70 ? -21.510 18.403 37.090 1.00 51.31 70 VAL A O 1
ATOM 539 N N . SER A 1 71 ? -20.200 20.110 37.752 1.00 63.84 71 SER A N 1
ATOM 540 C CA . SER A 1 71 ? -20.664 21.088 36.771 1.00 63.84 71 SER A CA 1
ATOM 541 C C . SER A 1 71 ? -20.288 20.569 35.384 1.00 63.84 71 SER A C 1
ATOM 543 O O . SER A 1 71 ? -19.103 20.481 35.053 1.00 63.84 71 SER A O 1
ATOM 545 N N . LEU A 1 72 ? -21.281 20.135 34.604 1.00 55.12 72 LEU A N 1
ATOM 546 C CA . LEU A 1 72 ? -21.033 19.696 33.238 1.00 55.12 72 LEU A CA 1
ATOM 547 C C . LEU A 1 72 ? -20.538 20.899 32.418 1.00 55.12 72 LEU A C 1
ATOM 549 O O . LEU A 1 72 ? -21.110 21.987 32.523 1.00 55.12 72 LEU A O 1
ATOM 553 N N . PRO A 1 73 ? -19.492 20.734 31.592 1.00 60.62 73 PRO A N 1
ATOM 554 C CA . PRO A 1 73 ? -19.008 21.813 30.745 1.00 60.62 73 PRO A CA 1
ATOM 555 C C . PRO A 1 73 ? -20.098 22.232 29.747 1.00 60.62 73 PRO A C 1
ATOM 557 O O . PRO A 1 73 ? -20.888 21.407 29.292 1.00 60.62 73 PRO A O 1
ATOM 560 N N . ALA A 1 74 ? -20.124 23.515 29.378 1.00 55.56 74 ALA A N 1
ATOM 561 C CA . ALA A 1 74 ? -21.195 24.131 28.582 1.00 55.56 74 ALA A CA 1
ATOM 562 C C . ALA A 1 74 ? -21.498 23.437 27.233 1.00 55.56 74 ALA A C 1
ATOM 564 O O . ALA A 1 74 ? -22.589 23.598 26.694 1.00 55.56 74 ALA A O 1
ATOM 565 N N . TRP A 1 75 ? -20.574 22.631 26.700 1.00 64.81 75 TRP A N 1
ATOM 566 C CA . TRP A 1 75 ? -20.779 21.861 25.469 1.00 64.81 75 TRP A CA 1
ATOM 567 C C . TRP A 1 75 ? -21.622 20.586 25.658 1.00 64.81 75 TRP A C 1
ATOM 569 O O . TRP A 1 75 ? -22.070 20.007 24.675 1.00 64.81 75 TRP A O 1
ATOM 579 N N . ALA A 1 76 ? -21.873 20.143 26.894 1.00 53.66 76 ALA A N 1
ATOM 580 C CA . ALA A 1 76 ? -22.633 18.921 27.173 1.00 53.66 76 ALA A CA 1
ATOM 581 C C . ALA A 1 76 ? -24.160 19.077 26.997 1.00 53.66 76 ALA A C 1
ATOM 583 O O . ALA A 1 76 ? -24.890 18.093 27.082 1.00 53.66 76 ALA A O 1
ATOM 584 N N . ASN A 1 77 ? -24.658 20.291 26.732 1.00 62.44 77 ASN A N 1
ATOM 585 C CA . ASN A 1 77 ? -26.092 20.573 26.580 1.00 62.44 77 ASN A CA 1
ATOM 586 C C . ASN A 1 77 ? -26.617 20.471 25.136 1.00 62.44 77 ASN A C 1
ATOM 588 O O . ASN A 1 77 ? -27.797 20.716 24.897 1.00 62.44 77 ASN A O 1
ATOM 592 N N . SER A 1 78 ? -25.786 20.114 24.155 1.00 63.31 78 SER A N 1
ATOM 593 C CA . SER A 1 78 ? -26.192 20.128 22.742 1.00 63.31 78 SER A CA 1
ATOM 594 C C . SER A 1 78 ? -26.933 18.874 22.254 1.00 63.31 78 SER A C 1
ATOM 596 O O . SER A 1 78 ? -27.368 18.862 21.106 1.00 63.31 78 SER A O 1
ATOM 598 N N . TYR A 1 79 ? -27.138 17.841 23.085 1.00 55.88 79 TYR A N 1
ATOM 599 C CA . TYR A 1 79 ? -27.709 16.558 22.618 1.00 55.88 79 TYR A CA 1
ATOM 600 C C . TYR A 1 79 ? -28.963 16.073 23.360 1.00 55.88 79 TYR A C 1
ATOM 602 O O . TYR A 1 79 ? -29.424 14.961 23.112 1.00 55.88 79 TYR A O 1
ATOM 610 N N . ALA A 1 80 ? -29.555 16.881 24.242 1.00 50.06 80 ALA A N 1
ATOM 611 C CA . ALA A 1 80 ? -30.698 16.458 25.053 1.00 50.06 80 ALA A CA 1
ATOM 612 C C . ALA A 1 80 ? -31.924 17.370 24.885 1.00 50.06 80 ALA A C 1
ATOM 614 O O . ALA A 1 80 ? -32.371 17.992 25.842 1.00 50.06 80 ALA A O 1
ATOM 615 N N . LEU A 1 81 ? -32.507 17.414 23.677 1.00 47.34 81 LEU A N 1
ATOM 616 C CA . LEU A 1 81 ? -33.938 17.718 23.514 1.00 47.34 81 LEU A CA 1
ATOM 617 C C . LEU A 1 81 ? -34.537 17.178 22.199 1.00 47.34 81 LEU A C 1
ATOM 619 O O . LEU A 1 81 ? -35.085 17.920 21.392 1.00 47.34 81 LEU A O 1
ATOM 623 N N . VAL A 1 82 ? -34.516 15.856 22.016 1.00 40.88 82 VAL A N 1
ATOM 624 C CA . VAL A 1 82 ? -35.597 15.175 21.286 1.00 40.88 82 VAL A CA 1
ATOM 625 C C . VAL A 1 82 ? -36.239 14.199 22.264 1.00 40.88 82 VAL A C 1
ATOM 627 O O . VAL A 1 82 ? -35.673 13.165 22.606 1.00 40.88 82 VAL A O 1
ATOM 630 N N . LYS A 1 83 ? -37.410 14.579 22.782 1.00 38.25 83 LYS A N 1
ATOM 631 C CA . LYS A 1 83 ? -38.274 13.714 23.594 1.00 38.25 83 LYS A CA 1
ATOM 632 C C . LYS A 1 83 ? -38.648 12.464 22.781 1.00 38.25 83 LYS A C 1
ATOM 634 O O . LYS A 1 83 ? -39.175 12.640 21.683 1.00 38.25 83 LYS A O 1
ATOM 639 N N . PRO A 1 84 ? -38.545 11.234 23.310 1.00 38.38 84 PRO A N 1
ATOM 640 C CA . PRO A 1 84 ? -39.357 10.141 22.809 1.00 38.38 84 PRO A CA 1
ATOM 641 C C . PRO A 1 84 ? -40.715 10.214 23.516 1.00 38.38 84 PRO A C 1
ATOM 643 O O . PRO A 1 84 ? -40.914 9.643 24.586 1.00 38.38 84 PRO A O 1
ATOM 646 N N . ALA A 1 85 ? -41.657 10.956 22.935 1.00 34.06 85 ALA A N 1
ATOM 647 C CA . ALA A 1 85 ? -43.065 10.741 23.238 1.00 34.06 85 ALA A CA 1
ATOM 648 C C . ALA A 1 85 ? -43.497 9.491 22.469 1.00 34.06 85 ALA A C 1
ATOM 650 O O . ALA A 1 85 ? -43.649 9.508 21.249 1.00 34.06 85 ALA A O 1
ATOM 651 N N . GLN A 1 86 ? -43.629 8.385 23.191 1.00 49.28 86 GLN A N 1
ATOM 652 C CA . GLN A 1 86 ? -44.292 7.199 22.682 1.00 49.28 86 GLN A CA 1
ATOM 653 C C . GLN A 1 86 ? -45.762 7.552 22.458 1.00 49.28 86 GLN A C 1
ATOM 655 O O . GLN A 1 86 ? -46.494 7.854 23.398 1.00 49.28 86 GLN A O 1
ATOM 660 N N . THR A 1 87 ? -46.218 7.499 21.215 1.00 29.08 87 THR A N 1
ATOM 661 C CA . THR A 1 87 ? -47.618 7.196 20.932 1.00 29.08 87 THR A CA 1
ATOM 662 C C . THR A 1 87 ? -47.633 6.376 19.659 1.00 29.08 87 THR A C 1
ATOM 664 O O . THR A 1 87 ? -47.484 6.888 18.554 1.00 29.08 87 THR A O 1
ATOM 667 N N . ALA A 1 88 ? -47.751 5.066 19.844 1.00 43.66 88 ALA A N 1
ATOM 668 C CA . ALA A 1 88 ? -48.181 4.177 18.790 1.00 43.66 88 ALA A CA 1
ATOM 669 C C . ALA A 1 88 ? -49.589 4.614 18.364 1.00 43.66 88 ALA A C 1
ATOM 671 O O . ALA A 1 88 ? -50.564 4.370 19.068 1.00 43.66 88 ALA A O 1
ATOM 672 N N . VAL A 1 89 ? -49.676 5.281 17.219 1.00 32.28 89 VAL A N 1
ATOM 673 C CA . VAL A 1 89 ? -50.890 5.324 16.409 1.00 32.28 89 VAL A CA 1
ATOM 674 C C . VAL A 1 89 ? -50.492 4.724 15.074 1.00 32.28 89 VAL A C 1
ATOM 676 O O . VAL A 1 89 ? -49.822 5.359 14.263 1.00 32.28 89 VAL A O 1
ATOM 679 N N . GLN A 1 90 ? -50.846 3.455 14.891 1.00 34.84 90 GLN A N 1
ATOM 680 C CA . GLN A 1 90 ? -50.917 2.879 13.558 1.00 34.84 90 GLN A CA 1
ATOM 681 C C . GLN A 1 90 ? -52.025 3.612 12.790 1.00 34.84 90 GLN A C 1
ATOM 683 O O . GLN A 1 90 ? -53.127 3.729 13.328 1.00 34.84 90 GLN A O 1
ATOM 688 N N . PRO A 1 91 ? -51.792 4.093 11.560 1.00 39.41 91 PRO A N 1
ATOM 689 C CA . PRO A 1 91 ? -52.894 4.406 10.672 1.00 39.41 91 PRO A CA 1
ATOM 690 C C . PRO A 1 91 ? -53.444 3.095 10.091 1.00 39.41 91 PRO A C 1
ATOM 692 O O . PRO A 1 91 ? -52.831 2.468 9.228 1.00 39.41 91 PRO A O 1
ATOM 695 N N . ASP A 1 92 ? -54.605 2.680 10.596 1.00 38.78 92 ASP A N 1
ATOM 696 C CA . ASP A 1 92 ? -55.529 1.796 9.886 1.00 38.78 92 ASP A CA 1
ATOM 697 C C . ASP A 1 92 ? -55.939 2.433 8.553 1.00 38.78 92 ASP A C 1
ATOM 699 O O . ASP A 1 92 ? -56.442 3.551 8.573 1.00 38.78 92 ASP A O 1
ATOM 703 N N . VAL A 1 93 ? -55.741 1.694 7.451 1.00 36.00 93 VAL A N 1
ATOM 704 C CA . VAL A 1 93 ? -56.449 1.642 6.141 1.00 36.00 93 VAL A CA 1
ATOM 705 C C . VAL A 1 93 ? -55.422 1.420 5.014 1.00 36.00 93 VAL A C 1
ATOM 707 O O . VAL A 1 93 ? -54.421 2.111 4.946 1.00 36.00 93 VAL A O 1
ATOM 710 N N . ALA A 1 94 ? -55.549 0.504 4.058 1.00 32.12 94 ALA A N 1
ATOM 711 C CA . ALA A 1 94 ? -56.604 -0.424 3.712 1.00 32.12 94 ALA A CA 1
ATOM 712 C C . ALA A 1 94 ? -56.005 -1.621 2.951 1.00 32.12 94 ALA A C 1
ATOM 714 O O . ALA A 1 94 ? -54.966 -1.552 2.297 1.00 32.12 94 ALA A O 1
ATOM 715 N N . ARG A 1 95 ? -56.727 -2.728 3.077 1.00 46.19 95 ARG A N 1
ATOM 716 C CA . ARG A 1 95 ? -56.636 -3.989 2.348 1.00 46.19 95 ARG A CA 1
ATOM 717 C C . ARG A 1 95 ? -56.704 -3.795 0.834 1.00 46.19 95 ARG A C 1
ATOM 719 O O . ARG A 1 95 ? -57.742 -3.367 0.370 1.00 46.19 95 ARG A O 1
ATOM 726 N N . GLU A 1 96 ? -55.745 -4.357 0.098 1.00 33.34 96 GLU A N 1
ATOM 727 C CA . GLU A 1 96 ? -55.990 -4.966 -1.219 1.00 33.34 96 GLU A CA 1
ATOM 728 C C . GLU A 1 96 ? -54.966 -6.101 -1.466 1.00 33.34 96 GLU A C 1
ATOM 730 O O . GLU A 1 96 ? -53.785 -5.844 -1.653 1.00 33.34 96 GLU A O 1
ATOM 735 N N . ASN A 1 97 ? -55.445 -7.354 -1.477 1.00 36.47 97 ASN A N 1
ATOM 736 C CA . ASN A 1 97 ? -55.021 -8.431 -2.393 1.00 36.47 97 ASN A CA 1
ATOM 737 C C . ASN A 1 97 ? -53.525 -8.865 -2.396 1.00 36.47 97 ASN A C 1
ATOM 739 O O . ASN A 1 97 ? -52.657 -8.169 -2.893 1.00 36.47 97 ASN A O 1
ATOM 743 N N . GLY A 1 98 ? -53.088 -10.045 -1.955 1.00 40.22 98 GLY A N 1
ATOM 744 C CA . GLY A 1 98 ? -53.731 -11.347 -1.823 1.00 40.22 98 GLY A CA 1
ATOM 745 C C . GLY A 1 98 ? -52.737 -12.426 -2.29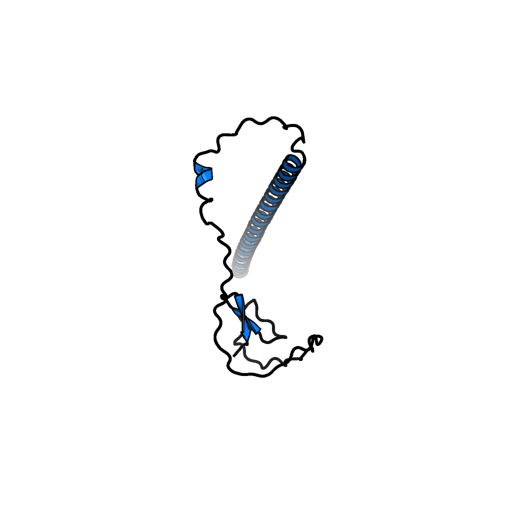1 1.00 40.22 98 GLY A C 1
ATOM 746 O O . GLY A 1 98 ? -52.161 -12.287 -3.365 1.00 40.22 98 GLY A O 1
ATOM 747 N N . LYS A 1 99 ? -52.622 -13.515 -1.508 1.00 36.91 99 LYS A N 1
ATOM 748 C CA . LYS A 1 99 ? -51.920 -14.805 -1.761 1.00 36.91 99 LYS A CA 1
ATOM 749 C C . LYS A 1 99 ? -50.582 -15.019 -1.030 1.00 36.91 99 LYS A C 1
ATOM 751 O O . LYS A 1 99 ? -49.499 -14.976 -1.595 1.00 36.91 99 LYS A O 1
ATOM 756 N N . SER A 1 100 ? -50.746 -15.301 0.264 1.00 41.06 100 SER A N 1
ATOM 757 C CA . SER A 1 100 ? -50.228 -16.457 1.015 1.00 41.06 100 SER A CA 1
ATOM 758 C C . SER A 1 100 ? -49.027 -17.223 0.451 1.00 41.06 100 SER A C 1
ATOM 760 O O . SER A 1 100 ? -49.136 -17.870 -0.583 1.00 41.06 100 SER A O 1
ATOM 762 N N . ALA A 1 101 ? -47.977 -17.379 1.256 1.00 31.36 101 ALA A N 1
ATOM 763 C CA . ALA A 1 101 ? -47.889 -18.486 2.217 1.00 31.36 101 ALA A CA 1
ATOM 764 C C . ALA A 1 101 ? -46.484 -18.519 2.833 1.00 31.36 101 ALA A C 1
ATOM 766 O O . ALA A 1 101 ? -45.486 -18.661 2.132 1.00 31.36 101 ALA A O 1
ATOM 767 N N . ILE A 1 102 ? -46.408 -18.443 4.159 1.00 45.88 102 ILE A N 1
ATOM 768 C CA . ILE A 1 102 ? -45.203 -18.829 4.887 1.00 45.88 102 ILE A CA 1
ATOM 769 C C . ILE A 1 102 ? -45.133 -20.358 4.849 1.00 45.88 102 ILE A C 1
ATOM 771 O O . ILE A 1 102 ? -46.052 -21.037 5.309 1.00 45.88 102 ILE A O 1
ATOM 775 N N . LYS A 1 103 ? -44.020 -20.902 4.359 1.00 35.88 103 LYS A N 1
ATOM 776 C CA . LYS A 1 103 ? -43.471 -22.154 4.883 1.00 35.88 103 LYS A CA 1
ATOM 777 C C . LYS A 1 103 ? -42.031 -21.880 5.326 1.00 35.88 103 LYS A C 1
ATOM 779 O O . LYS A 1 103 ? -41.288 -21.294 4.540 1.00 35.88 103 LYS A O 1
ATOM 784 N N . PRO A 1 104 ? -41.611 -22.295 6.535 1.00 45.38 104 PRO A N 1
ATOM 785 C CA . PRO A 1 104 ? -40.200 -22.389 6.878 1.00 45.38 104 PRO A CA 1
ATOM 786 C C . PRO A 1 104 ? -39.649 -23.593 6.111 1.00 45.38 104 PRO A C 1
ATOM 788 O O . PRO A 1 104 ? -39.764 -24.735 6.545 1.00 45.38 104 PRO A O 1
ATOM 791 N N . GLY A 1 105 ? -39.177 -23.337 4.898 1.00 33.06 105 GLY A N 1
ATOM 792 C CA . GLY A 1 105 ? -38.516 -24.316 4.053 1.00 33.06 105 GLY A CA 1
ATOM 793 C C . GLY A 1 105 ? -37.075 -23.881 3.880 1.00 33.06 105 GLY A C 1
ATOM 794 O O . GLY A 1 105 ? -36.825 -22.792 3.371 1.00 33.06 105 GLY A O 1
ATOM 795 N N . GLU A 1 106 ? -36.166 -24.722 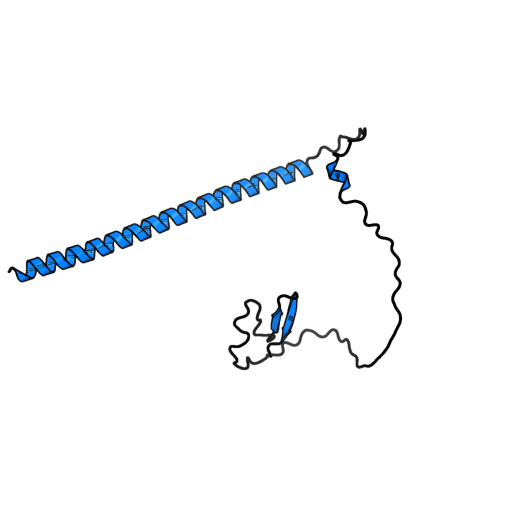4.359 1.00 38.84 106 GLU A N 1
ATOM 796 C CA . GLU A 1 106 ? -34.765 -24.832 3.950 1.00 38.84 106 GLU A CA 1
ATOM 797 C C . GLU A 1 106 ? -34.516 -24.200 2.566 1.00 38.84 106 GLU A C 1
ATOM 799 O O . GLU A 1 106 ? -35.254 -24.526 1.628 1.00 38.84 106 GLU A O 1
ATOM 804 N N . PRO A 1 107 ? -33.552 -23.267 2.409 1.00 44.47 107 PRO A N 1
ATOM 805 C CA . PRO A 1 107 ? -33.385 -22.571 1.145 1.00 44.47 107 PRO A CA 1
ATOM 806 C C . PRO A 1 107 ? -32.969 -23.590 0.090 1.00 44.47 107 PRO A C 1
ATOM 808 O O . PRO A 1 107 ? -31.822 -24.037 0.045 1.00 44.47 107 PRO A O 1
ATOM 811 N N . ALA A 1 108 ? -33.928 -23.973 -0.753 1.00 40.97 108 ALA A N 1
ATOM 812 C CA . ALA A 1 108 ? -33.678 -24.808 -1.905 1.00 40.97 108 ALA A CA 1
ATOM 813 C C . ALA A 1 108 ? -32.577 -24.129 -2.719 1.00 40.97 108 ALA A C 1
ATOM 815 O O . ALA A 1 108 ? -32.746 -23.013 -3.216 1.00 40.97 108 ALA A O 1
ATOM 816 N N . ARG A 1 109 ? -31.430 -24.802 -2.815 1.00 46.44 109 ARG A N 1
ATOM 817 C CA . ARG A 1 109 ? -30.339 -24.453 -3.716 1.00 46.44 109 ARG A CA 1
ATOM 818 C C . ARG A 1 109 ? -30.869 -24.580 -5.141 1.00 46.44 109 ARG A C 1
ATOM 820 O O . ARG A 1 109 ? -30.756 -25.629 -5.767 1.00 46.44 109 ARG A O 1
ATOM 827 N N . VAL A 1 110 ? -31.506 -23.523 -5.634 1.00 47.81 110 VAL A N 1
ATOM 828 C CA . VAL A 1 110 ? -31.862 -23.404 -7.042 1.00 47.81 110 VAL A CA 1
ATOM 829 C C . VAL A 1 110 ? -30.571 -23.058 -7.761 1.00 47.81 110 VAL A C 1
ATOM 831 O O . VAL A 1 110 ? -30.065 -21.945 -7.654 1.00 47.81 110 VAL A O 1
ATOM 834 N N . GLU A 1 111 ? -30.005 -24.040 -8.451 1.00 48.62 111 GLU A N 1
ATOM 835 C CA . GLU A 1 111 ? -28.852 -23.840 -9.314 1.00 48.62 111 GLU A CA 1
ATOM 836 C C . GLU A 1 111 ? -29.274 -22.970 -10.506 1.00 48.62 111 GLU A C 1
ATOM 838 O O . GLU A 1 111 ? -29.766 -23.456 -11.526 1.00 48.62 111 GLU A O 1
ATOM 843 N N . HIS A 1 112 ? -29.141 -21.651 -10.350 1.00 51.06 112 HIS A N 1
ATOM 844 C CA . HIS A 1 112 ? -29.337 -20.705 -11.438 1.00 51.06 112 HIS A CA 1
ATOM 845 C C . HIS A 1 112 ? -28.134 -20.802 -12.376 1.00 51.06 112 HIS A C 1
ATOM 847 O O . HIS A 1 112 ? -27.043 -20.313 -12.088 1.00 51.06 112 HIS A O 1
ATOM 853 N N . LYS A 1 113 ? -28.326 -21.476 -13.516 1.00 46.78 113 LYS A N 1
ATOM 854 C CA . LYS A 1 113 ? -27.351 -21.477 -14.612 1.00 46.78 113 LYS A CA 1
ATOM 855 C C . LYS A 1 113 ? -27.038 -20.020 -14.983 1.00 46.78 113 LYS A C 1
ATOM 857 O O . LYS A 1 113 ? -27.978 -19.283 -15.291 1.00 46.78 113 LYS A O 1
ATOM 862 N N . PRO A 1 114 ? -25.759 -19.602 -15.012 1.00 47.19 114 PRO A N 1
ATOM 863 C CA . PRO A 1 114 ? -25.406 -18.252 -15.415 1.00 47.19 114 PRO A CA 1
ATOM 864 C C . PRO A 1 114 ? -25.782 -18.086 -16.888 1.00 47.19 114 PRO A C 1
ATOM 866 O O . PRO A 1 114 ? -25.123 -18.625 -17.779 1.00 47.19 114 PRO A O 1
ATOM 869 N N . ARG A 1 115 ? -26.875 -17.367 -17.161 1.00 50.28 115 ARG A N 1
ATOM 870 C CA . ARG A 1 115 ? -27.140 -16.861 -18.506 1.00 50.28 115 ARG A CA 1
ATOM 871 C C . ARG A 1 115 ? -26.080 -15.800 -18.762 1.00 50.28 115 ARG A C 1
ATOM 873 O O . ARG A 1 115 ? -26.064 -14.762 -18.111 1.00 50.28 115 ARG A O 1
ATOM 880 N N . GLY A 1 116 ? -25.131 -16.143 -19.629 1.00 51.66 116 GLY A N 1
ATOM 881 C CA . GLY A 1 116 ? -23.977 -15.323 -19.963 1.00 51.66 116 GLY A CA 1
ATOM 882 C C . GLY A 1 116 ? -24.398 -13.952 -20.476 1.00 51.66 116 GLY A C 1
ATOM 883 O O . GLY A 1 116 ? -24.711 -13.789 -21.649 1.00 51.66 116 GLY A O 1
ATOM 884 N N . GLY A 1 117 ? -24.378 -12.973 -19.582 1.00 55.59 117 GLY A N 1
ATOM 885 C CA . GLY A 1 117 ? -24.441 -11.557 -19.887 1.00 55.59 117 GLY A CA 1
ATOM 886 C C . GLY A 1 117 ? -23.431 -10.856 -18.994 1.00 55.59 117 GLY A C 1
ATOM 887 O O . GLY A 1 117 ? -23.519 -10.919 -17.770 1.00 55.59 117 GLY A O 1
ATOM 888 N N . TYR A 1 118 ? -22.450 -10.190 -19.592 1.00 60.88 118 TYR A N 1
ATOM 889 C CA . TYR A 1 118 ? -21.397 -9.437 -18.899 1.00 60.88 118 TYR A CA 1
ATOM 890 C C . TYR A 1 118 ? -21.928 -8.208 -18.122 1.00 60.88 118 TYR A C 1
ATOM 892 O O . TYR A 1 118 ? -21.150 -7.410 -17.611 1.00 60.88 118 TYR A O 1
ATOM 900 N N . GLY A 1 119 ? -23.253 -8.048 -18.024 1.00 71.75 119 GLY A N 1
ATOM 901 C CA . GLY A 1 119 ? -23.919 -6.856 -17.516 1.00 71.75 119 GLY A CA 1
ATOM 902 C C . GLY A 1 119 ? -23.806 -6.659 -16.012 1.00 71.75 119 GLY A C 1
ATOM 903 O O . GLY A 1 119 ? -23.665 -5.524 -15.596 1.00 71.75 119 GLY A O 1
ATOM 904 N N . CYS A 1 120 ? -23.803 -7.712 -15.190 1.00 71.81 120 CYS A N 1
ATOM 905 C CA . CYS A 1 120 ? -23.847 -7.558 -13.724 1.00 71.81 120 CYS A CA 1
ATOM 906 C C . CYS A 1 120 ? -22.580 -8.023 -12.998 1.00 71.81 120 CYS A C 1
ATOM 908 O O . CYS A 1 120 ? -22.408 -7.725 -11.823 1.00 71.81 120 CYS A O 1
ATOM 910 N N . GLN A 1 121 ? -21.650 -8.673 -13.705 1.00 76.94 121 GLN A N 1
ATOM 911 C CA . GLN A 1 121 ? -20.378 -9.145 -13.136 1.00 76.94 121 GLN A CA 1
ATOM 912 C C . GLN A 1 121 ? -19.430 -8.002 -12.736 1.00 76.94 121 GLN A C 1
ATOM 914 O O . GLN A 1 121 ? -18.472 -8.226 -12.004 1.00 76.94 121 GLN A O 1
ATOM 919 N N . HIS A 1 122 ? -19.682 -6.776 -13.205 1.00 79.19 122 HIS A N 1
ATOM 920 C CA . HIS A 1 122 ? -18.890 -5.604 -12.836 1.00 79.19 122 HIS A CA 1
ATOM 921 C C . HIS A 1 122 ? -19.205 -5.095 -11.420 1.00 79.19 122 HIS A C 1
ATOM 923 O O . HIS A 1 122 ? -18.378 -4.410 -10.814 1.00 79.19 122 HIS A O 1
ATOM 929 N N . PHE A 1 123 ? -20.379 -5.424 -10.868 1.00 79.62 123 PHE A N 1
ATOM 930 C CA . PHE A 1 123 ? -20.698 -5.066 -9.494 1.00 79.62 123 PHE A CA 1
ATOM 931 C C . PHE A 1 123 ? -19.900 -5.958 -8.542 1.00 79.62 123 PHE A C 1
ATOM 933 O O . PHE A 1 123 ? -20.046 -7.176 -8.536 1.00 79.62 123 PHE A O 1
ATOM 940 N N . ARG A 1 124 ? -19.086 -5.343 -7.676 1.00 81.19 124 ARG A N 1
ATOM 941 C CA . ARG A 1 124 ? -18.268 -6.056 -6.673 1.00 81.19 124 ARG A CA 1
ATOM 942 C C . ARG A 1 124 ? -19.078 -6.940 -5.721 1.00 81.19 124 ARG A C 1
ATOM 944 O O . ARG A 1 124 ? -18.530 -7.855 -5.122 1.00 81.19 124 ARG A O 1
ATOM 951 N N . THR A 1 125 ? -20.358 -6.634 -5.558 1.00 86.31 125 THR A N 1
ATOM 952 C CA . THR A 1 125 ? -21.308 -7.330 -4.683 1.00 86.31 125 THR A CA 1
ATOM 953 C C . THR A 1 125 ? -22.204 -8.307 -5.442 1.00 86.31 125 THR A C 1
ATOM 955 O O . THR A 1 125 ? -23.166 -8.814 -4.866 1.00 86.31 125 THR A O 1
ATOM 958 N N . TYR A 1 126 ? -21.928 -8.542 -6.728 1.00 84.81 126 TYR A N 1
ATOM 959 C CA . TYR A 1 126 ? -22.664 -9.502 -7.534 1.00 84.81 126 TYR A CA 1
ATOM 960 C C . TYR A 1 126 ? -22.384 -10.924 -7.061 1.00 84.81 126 TYR A C 1
ATOM 962 O O . TYR A 1 126 ? -21.237 -11.370 -7.016 1.00 84.81 126 TYR A O 1
ATOM 970 N N . ASP A 1 127 ? -23.454 -11.640 -6.743 1.00 83.81 127 ASP A N 1
ATOM 971 C CA . ASP A 1 127 ? -23.410 -13.053 -6.413 1.00 83.81 127 ASP A CA 1
ATOM 972 C C . ASP A 1 127 ? -23.915 -13.874 -7.615 1.00 83.81 127 ASP A C 1
ATOM 974 O O . ASP A 1 127 ? -25.104 -13.813 -7.947 1.00 83.81 127 ASP A O 1
ATOM 978 N N . PRO A 1 128 ? -23.043 -14.663 -8.273 1.00 77.75 128 PRO A N 1
ATOM 979 C CA . PRO A 1 128 ? -23.417 -15.452 -9.441 1.00 77.75 128 PRO A CA 1
ATOM 980 C C . PRO A 1 128 ? -24.372 -16.606 -9.117 1.00 77.75 128 PRO A C 1
ATOM 982 O O . PRO A 1 128 ? -25.048 -17.078 -10.028 1.00 77.75 128 PRO A O 1
ATOM 985 N N . ALA A 1 129 ? -24.447 -17.063 -7.861 1.00 73.50 129 ALA A N 1
ATOM 986 C CA . ALA A 1 129 ? -25.359 -18.137 -7.469 1.00 73.50 129 ALA A CA 1
ATOM 987 C C . ALA A 1 129 ? -26.811 -17.648 -7.369 1.00 73.50 129 ALA A C 1
ATOM 989 O O . ALA A 1 129 ? -27.735 -18.388 -7.703 1.00 73.50 129 ALA A O 1
ATOM 990 N N . SER A 1 130 ? -27.008 -16.402 -6.927 1.00 73.19 130 SER A N 1
ATOM 991 C CA . SER A 1 130 ? -28.332 -15.781 -6.816 1.00 73.19 130 SER A CA 1
ATOM 992 C C . SER A 1 130 ? -28.692 -14.875 -7.995 1.00 73.19 130 SER A C 1
ATOM 994 O O . SER A 1 130 ? -29.863 -14.541 -8.154 1.00 73.19 130 SER A O 1
ATOM 996 N N . GLY A 1 131 ? -27.725 -14.464 -8.822 1.00 80.81 131 GLY A N 1
ATOM 997 C CA . GLY A 1 131 ? -27.950 -13.499 -9.904 1.00 80.81 131 GLY A CA 1
ATOM 998 C C . GLY A 1 131 ? -28.336 -12.107 -9.392 1.00 80.81 131 GLY A C 1
ATOM 999 O O . GLY A 1 131 ? -28.961 -11.329 -10.114 1.00 80.81 131 GLY A O 1
ATOM 1000 N N . THR A 1 132 ? -27.994 -11.793 -8.138 1.00 87.00 132 THR A N 1
ATOM 1001 C CA . THR A 1 132 ? -28.334 -10.524 -7.481 1.00 87.00 132 THR A CA 1
ATOM 1002 C C . THR A 1 132 ? -27.084 -9.720 -7.147 1.00 87.00 132 THR A C 1
ATOM 1004 O O . THR A 1 132 ? -26.018 -10.288 -6.913 1.00 87.00 132 THR A O 1
ATOM 1007 N N . TYR A 1 133 ? -27.209 -8.395 -7.103 1.00 87.44 133 TYR A N 1
ATOM 1008 C CA . TYR A 1 133 ? -26.163 -7.498 -6.608 1.00 87.44 133 TYR A CA 1
ATOM 1009 C C . TYR A 1 133 ? -26.720 -6.571 -5.522 1.00 87.44 133 TYR A C 1
ATOM 1011 O O . TYR A 1 133 ? -27.927 -6.329 -5.445 1.00 87.44 133 TYR A O 1
ATOM 1019 N N . MET A 1 134 ? -25.843 -6.056 -4.660 1.00 87.94 134 MET A N 1
ATOM 1020 C CA . MET A 1 134 ? -26.219 -5.028 -3.685 1.00 87.94 134 MET A CA 1
ATOM 1021 C C . MET A 1 134 ? -26.130 -3.647 -4.325 1.00 87.94 134 MET A C 1
ATOM 1023 O O . MET A 1 134 ? -25.041 -3.236 -4.735 1.00 87.94 134 MET A O 1
ATOM 1027 N N . GLY A 1 135 ? -27.261 -2.943 -4.383 1.00 83.75 135 GLY A N 1
ATOM 1028 C CA . GLY A 1 135 ? -27.324 -1.554 -4.826 1.00 83.75 135 GLY A CA 1
ATOM 1029 C C . GLY A 1 135 ? -26.838 -0.575 -3.755 1.00 83.75 135 GLY A C 1
ATOM 1030 O O . GLY A 1 135 ? -26.671 -0.921 -2.584 1.00 83.75 135 GLY A O 1
ATOM 1031 N N . TYR A 1 136 ? -26.635 0.682 -4.152 1.00 82.88 136 TYR A N 1
ATOM 1032 C CA . TYR A 1 136 ? -26.268 1.775 -3.239 1.00 82.88 136 TYR A CA 1
ATOM 1033 C C . TYR A 1 136 ? -27.359 2.105 -2.208 1.00 82.88 136 TYR A C 1
ATOM 1035 O O . TYR A 1 136 ? -27.083 2.741 -1.197 1.00 82.88 136 TYR A O 1
ATOM 1043 N N . ASP A 1 137 ? -28.586 1.650 -2.448 1.00 86.19 137 ASP A N 1
ATOM 1044 C CA . ASP A 1 137 ? -29.735 1.748 -1.547 1.00 86.19 137 ASP A CA 1
ATOM 1045 C C . ASP A 1 137 ? -29.719 0.697 -0.422 1.00 86.19 137 ASP A C 1
ATOM 1047 O O . ASP A 1 137 ? -30.637 0.649 0.398 1.00 86.19 137 ASP A O 1
ATOM 1051 N N . GLY A 1 138 ? -28.699 -0.168 -0.379 1.00 85.31 138 GLY A N 1
ATOM 1052 C CA . GLY A 1 138 ? -28.587 -1.224 0.623 1.00 85.31 138 GLY A CA 1
ATOM 1053 C C . GLY A 1 138 ? -29.608 -2.350 0.438 1.00 85.31 138 GLY A C 1
ATOM 1054 O O . GLY A 1 138 ? -29.785 -3.162 1.347 1.00 85.31 138 GLY A O 1
ATOM 1055 N N . ARG A 1 139 ? -30.274 -2.430 -0.722 1.00 86.00 139 ARG A N 1
ATOM 1056 C CA . ARG A 1 139 ? -31.185 -3.529 -1.075 1.00 86.00 139 ARG A CA 1
ATOM 1057 C C . ARG A 1 139 ? -30.561 -4.427 -2.144 1.00 86.00 139 ARG A C 1
ATOM 1059 O O . ARG A 1 139 ? -29.686 -4.012 -2.906 1.00 86.00 139 ARG A O 1
ATOM 1066 N N . ARG A 1 140 ? -31.011 -5.686 -2.185 1.00 86.81 140 ARG A N 1
ATOM 1067 C CA . ARG A 1 140 ? -30.635 -6.642 -3.236 1.00 86.81 140 ARG A CA 1
ATOM 1068 C C . ARG A 1 140 ? -31.480 -6.397 -4.478 1.00 86.81 140 ARG A C 1
ATOM 1070 O O . ARG A 1 140 ? -32.704 -6.478 -4.408 1.00 86.81 140 ARG A O 1
ATOM 1077 N N . HIS A 1 141 ? -30.813 -6.161 -5.599 1.00 85.56 141 HIS A N 1
ATOM 1078 C CA . HIS A 1 141 ? -31.431 -6.028 -6.915 1.00 85.56 141 HIS A CA 1
ATOM 1079 C C . HIS A 1 141 ? -31.136 -7.269 -7.747 1.00 85.56 141 HIS A C 1
ATOM 1081 O O . HIS A 1 141 ? -30.040 -7.828 -7.682 1.00 85.56 141 HIS A O 1
ATOM 1087 N N . SER A 1 142 ? -32.128 -7.710 -8.517 1.00 82.56 142 SER A N 1
ATOM 1088 C CA . SER A 1 142 ? -31.928 -8.780 -9.496 1.00 82.56 142 SER A CA 1
ATOM 1089 C C . SER A 1 142 ? -31.264 -8.203 -10.739 1.00 82.56 142 SER A C 1
ATOM 1091 O O . SER A 1 142 ? -31.610 -7.100 -11.164 1.00 82.56 142 SER A O 1
ATOM 1093 N N . CYS A 1 143 ? -30.303 -8.935 -11.299 1.00 74.00 143 CYS A N 1
ATOM 1094 C CA . CYS A 1 143 ? -29.723 -8.587 -12.589 1.00 74.00 143 CYS A CA 1
ATOM 1095 C C . CYS A 1 143 ? -30.830 -8.613 -13.669 1.00 74.00 143 CYS A C 1
ATOM 1097 O O . CYS A 1 143 ? -31.545 -9.618 -13.733 1.00 74.00 143 CYS A O 1
ATOM 1099 N N . PRO A 1 144 ? -31.020 -7.530 -14.446 1.00 72.06 144 PRO A N 1
ATOM 1100 C CA . PRO A 1 144 ? -32.027 -7.467 -15.507 1.00 72.06 144 PRO A CA 1
ATOM 1101 C C . PRO A 1 144 ? -31.706 -8.376 -16.702 1.00 72.06 144 PRO A C 1
ATOM 1103 O O . PRO A 1 144 ? -30.509 -8.656 -16.948 1.00 72.06 144 PRO A O 1
#